Protein AF-A0A952KBJ4-F1 (afdb_monomer)

Solvent-accessible surface area (backbone atoms only — not comparable to full-atom values): 5394 Å² total; per-residue (Å²): 109,67,70,52,57,77,66,44,44,66,76,43,65,64,47,78,44,78,52,92,74,60,92,54,51,66,60,52,46,54,52,47,38,74,64,20,77,81,46,41,34,38,35,47,38,87,45,70,71,57,43,53,49,39,51,75,67,63,58,41,53,72,40,49,52,67,59,56,49,50,51,52,52,53,49,54,53,52,56,51,54,57,66,68,61,64,74,82,81,86,127

Radius of gyration: 19.39 Å; Cα contacts (8 Å, |Δi|>4): 87; chains: 1; bounding box: 30×29×68 Å

Mean predicted aligned error: 7.15 Å

Secondary structure 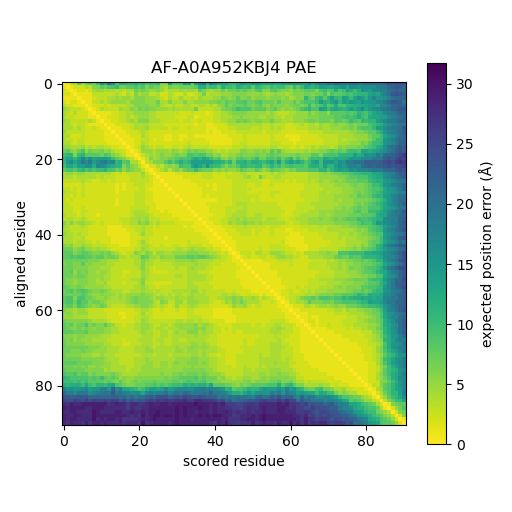(DSSP, 8-state):
-HHHHHTTGGG-SEEEE--S--TTHHHHHHHHHHH-TT-EEEEEES-HHHHHHHHHTT-SEEEEHHHHHHHHHHHHHHHHHHHHT------

pLDDT: mean 86.6, std 11.84, range [41.66, 97.81]

Sequence (91 aa):
AEVLIQAHIAQARMLVIATPDTLDVRQIVATARALNPGIETVVRTHNEAEARLLDNEKAGKVFLGEHELAQSMTRHVLERAAATATPAATH

Foldseek 3Di:
DVVCVVVVLLPAQEDEADDADCPCLQVVLVVSCVSHVNHAYEYEYQDPVVQVVCVVVCSHHYDHPVVVVVVVVVVVVVVVVVVVPPDDDDD

Nearest PDB structures (foldseek):
  3fwz-assembly1_B  TM=8.567E-01  e=9.896E-05  Escherichia coli K-12
  5nc8-assembly1_A  TM=8.202E-01  e=1.669E-01  Shewanella denitrificans OS217
  4gx0-assembly2_D  TM=7.102E-01  e=6.768E-02  Geobacter sulfurreducens PCA
  5nc8-assembly1_B  TM=8.199E-01  e=3.841E-01  Shewanella denitrificans OS217
  8xmi-assembly1_E  TM=7.585E-01  e=7.176E-01  Bacillus subtilis

Structure (mmCIF, N/CA/C/O backbone):
data_AF-A0A952KBJ4-F1
#
_entry.id   AF-A0A952KBJ4-F1
#
loop_
_atom_site.group_PDB
_atom_site.id
_atom_site.type_symbol
_atom_site.label_atom_id
_atom_site.label_alt_id
_atom_site.label_comp_id
_atom_site.label_asym_id
_atom_site.label_entity_id
_atom_site.label_seq_id
_atom_site.pdbx_PDB_ins_code
_atom_site.Cartn_x
_atom_site.Cartn_y
_atom_site.Cartn_z
_atom_site.occupancy
_atom_site.B_iso_or_equiv
_atom_site.auth_seq_id
_atom_site.auth_comp_id
_atom_site.auth_asym_id
_atom_site.auth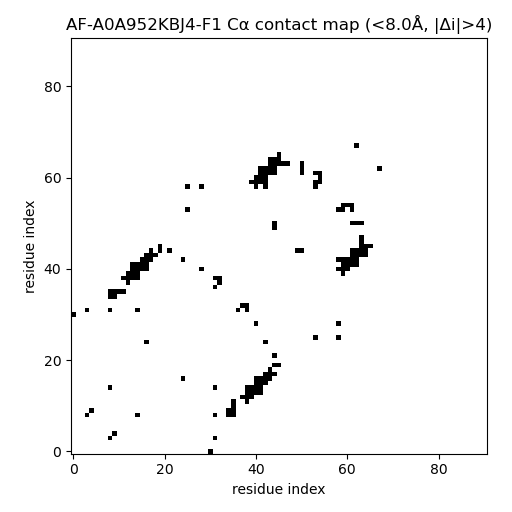_atom_id
_atom_site.pdbx_PDB_model_num
ATOM 1 N N . ALA A 1 1 ? 0.811 7.270 18.242 1.00 74.25 1 ALA A N 1
ATOM 2 C CA . ALA A 1 1 ? -0.281 7.921 17.480 1.00 74.25 1 ALA A CA 1
ATOM 3 C C . ALA A 1 1 ? -0.046 9.418 17.256 1.00 74.25 1 ALA A C 1
ATOM 5 O O . ALA A 1 1 ? -0.402 9.896 16.190 1.00 74.25 1 ALA A O 1
ATOM 6 N N . GLU A 1 2 ? 0.560 10.146 18.204 1.00 82.50 2 GLU A N 1
ATOM 7 C CA . GLU A 1 2 ? 0.753 11.608 18.143 1.00 82.50 2 GLU A CA 1
ATOM 8 C C . GLU A 1 2 ? 1.299 12.127 16.801 1.00 82.50 2 GLU A C 1
ATOM 10 O O . GLU A 1 2 ? 0.674 12.985 16.188 1.00 82.50 2 GLU A O 1
ATOM 15 N N . VAL A 1 3 ? 2.382 11.539 16.279 1.00 86.19 3 VAL A N 1
ATOM 16 C CA . VAL A 1 3 ? 2.971 11.935 14.982 1.00 86.19 3 VAL A CA 1
ATOM 17 C C . VAL A 1 3 ? 1.983 11.797 13.815 1.00 86.19 3 VAL A C 1
ATOM 19 O O . VAL A 1 3 ? 1.905 12.682 12.969 1.00 86.19 3 VAL A O 1
ATOM 22 N N . LEU A 1 4 ? 1.184 10.724 13.777 1.00 85.31 4 LEU A N 1
ATOM 23 C CA . LEU A 1 4 ? 0.187 10.512 12.717 1.00 85.31 4 LEU A CA 1
ATOM 24 C C . LEU A 1 4 ? -0.966 11.521 12.818 1.00 85.31 4 LEU A C 1
ATOM 26 O O . LEU A 1 4 ? -1.486 11.976 11.803 1.00 85.31 4 LEU A O 1
ATOM 30 N N . ILE A 1 5 ? -1.343 11.901 14.040 1.00 80.81 5 ILE A N 1
ATOM 31 C CA . ILE A 1 5 ? -2.371 12.919 14.279 1.00 80.81 5 ILE A CA 1
ATOM 32 C C . ILE A 1 5 ? -1.875 14.289 13.801 1.00 80.81 5 ILE A C 1
ATOM 34 O O . ILE A 1 5 ? -2.581 14.956 13.050 1.00 80.81 5 ILE A O 1
ATOM 38 N N . GLN A 1 6 ? -0.644 14.674 14.155 1.00 86.44 6 GLN A N 1
ATOM 39 C CA . GLN A 1 6 ? -0.033 15.928 13.688 1.00 86.44 6 GLN A CA 1
ATOM 40 C C . GLN A 1 6 ? 0.149 15.960 12.162 1.00 86.44 6 GLN A C 1
ATOM 42 O O . GLN A 1 6 ? 0.015 17.008 11.532 1.00 86.44 6 GLN A O 1
ATOM 47 N N . ALA A 1 7 ? 0.359 14.800 11.538 1.00 85.19 7 ALA A N 1
ATOM 48 C CA . ALA A 1 7 ? 0.389 14.645 10.085 1.00 85.19 7 ALA A CA 1
ATOM 49 C C . ALA A 1 7 ? -0.999 14.718 9.411 1.00 85.19 7 ALA A C 1
ATOM 51 O O . ALA A 1 7 ? -1.100 14.480 8.210 1.00 85.19 7 ALA A O 1
ATOM 52 N N . HIS A 1 8 ? -2.068 15.034 10.153 1.00 89.62 8 HIS A N 1
ATOM 53 C CA . HIS A 1 8 ? -3.438 15.144 9.639 1.00 89.62 8 HIS A CA 1
ATOM 54 C C . HIS A 1 8 ? -3.927 13.862 8.939 1.00 89.62 8 HIS A C 1
ATOM 56 O O . HIS A 1 8 ? -4.673 13.906 7.958 1.00 89.62 8 HIS A O 1
ATOM 62 N N . ILE A 1 9 ? -3.551 12.689 9.469 1.00 91.88 9 ILE A N 1
ATOM 63 C CA . ILE A 1 9 ? -3.835 11.396 8.827 1.00 91.88 9 ILE A CA 1
ATOM 64 C C . ILE A 1 9 ? -5.330 11.109 8.620 1.00 91.88 9 ILE A C 1
ATOM 66 O O . ILE A 1 9 ? -5.697 10.395 7.690 1.00 91.88 9 ILE A O 1
ATOM 70 N N . ALA A 1 10 ? -6.200 11.712 9.438 1.00 91.44 10 ALA A N 1
ATOM 71 C CA . ALA A 1 10 ? -7.655 11.617 9.314 1.00 91.44 10 ALA A CA 1
ATOM 72 C C . ALA A 1 10 ? -8.189 12.121 7.957 1.00 91.44 10 ALA A C 1
ATOM 74 O O . ALA A 1 10 ? -9.246 11.686 7.515 1.00 91.44 10 ALA A O 1
ATOM 75 N N . GLN A 1 11 ? -7.461 13.027 7.296 1.00 92.12 11 GLN A N 1
ATOM 76 C CA . GLN A 1 11 ? -7.825 13.611 5.999 1.00 92.12 11 GLN A CA 1
ATOM 77 C C . GLN A 1 11 ? -6.932 13.106 4.854 1.00 92.12 11 GLN A C 1
ATOM 79 O O . GLN A 1 11 ? -7.161 13.438 3.689 1.00 92.12 11 GLN A O 1
ATOM 84 N N . ALA A 1 12 ? -5.906 12.311 5.165 1.00 95.19 12 ALA A N 1
ATOM 85 C CA . ALA A 1 12 ? -4.982 11.784 4.175 1.00 95.19 12 ALA A CA 1
ATOM 86 C C . ALA A 1 12 ? -5.652 10.716 3.297 1.00 95.19 12 ALA A C 1
ATOM 88 O O . ALA A 1 12 ? -6.457 9.911 3.764 1.00 95.19 12 ALA A O 1
ATOM 89 N N . ARG A 1 13 ? -5.279 10.677 2.013 1.00 94.56 13 ARG A N 1
ATOM 90 C CA . ARG A 1 13 ? -5.712 9.610 1.092 1.00 94.56 13 ARG A CA 1
ATOM 91 C C . ARG A 1 13 ? -4.776 8.407 1.105 1.00 94.56 13 ARG A C 1
ATOM 93 O O . ARG A 1 13 ? -5.229 7.296 0.861 1.00 94.56 13 ARG A O 1
ATOM 100 N N . MET A 1 14 ? -3.494 8.632 1.387 1.00 95.25 14 MET A N 1
ATOM 101 C CA . MET A 1 14 ? -2.463 7.605 1.325 1.00 95.25 14 MET A CA 1
ATOM 102 C C . MET A 1 14 ? -1.406 7.807 2.413 1.00 95.25 14 MET A C 1
ATOM 104 O O . MET A 1 14 ? -0.991 8.934 2.681 1.00 95.25 14 MET A O 1
ATOM 108 N N . LEU A 1 15 ? -0.949 6.701 2.994 1.00 94.62 15 LEU A N 1
ATOM 109 C CA . LEU A 1 15 ? 0.205 6.607 3.879 1.00 94.62 15 LEU A CA 1
ATOM 110 C C . LEU A 1 15 ? 1.291 5.769 3.195 1.00 94.62 15 LEU A C 1
ATOM 112 O O . LEU A 1 15 ? 1.071 4.598 2.890 1.00 94.62 15 LEU A O 1
ATOM 116 N N . VAL A 1 16 ? 2.470 6.360 2.994 1.00 94.12 16 VAL A N 1
ATOM 117 C CA . VAL A 1 16 ? 3.640 5.680 2.422 1.00 94.12 16 VAL A CA 1
ATOM 118 C C . VAL A 1 16 ? 4.661 5.413 3.523 1.00 94.12 16 VAL A C 1
ATOM 120 O O . VAL A 1 16 ? 5.144 6.345 4.162 1.00 94.12 16 VAL A O 1
ATOM 123 N N . ILE A 1 17 ? 5.009 4.145 3.733 1.00 92.31 17 ILE A N 1
ATOM 124 C CA . ILE A 1 17 ? 6.019 3.709 4.699 1.00 92.31 17 ILE A CA 1
ATOM 125 C C . ILE A 1 17 ? 7.233 3.208 3.918 1.00 92.31 17 ILE A C 1
ATOM 127 O O . ILE A 1 17 ? 7.212 2.122 3.342 1.00 92.31 17 ILE A O 1
ATOM 131 N N . ALA A 1 18 ? 8.282 4.031 3.867 1.00 90.69 18 ALA A N 1
ATOM 132 C CA . ALA A 1 18 ? 9.504 3.773 3.101 1.00 90.69 18 ALA A CA 1
ATOM 133 C C . ALA A 1 18 ? 10.758 3.670 3.989 1.00 90.69 18 ALA A C 1
ATOM 135 O O . ALA A 1 18 ? 11.867 3.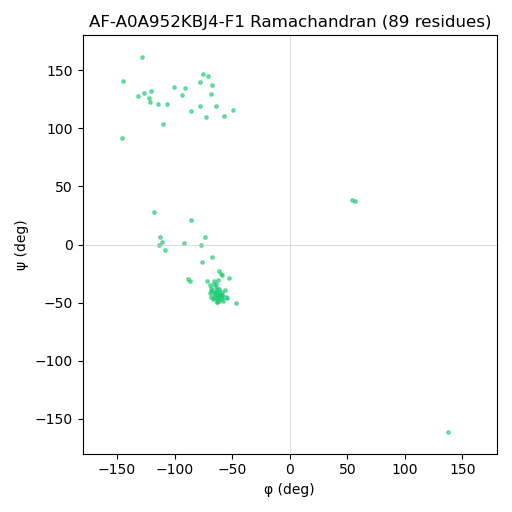989 3.550 1.00 90.69 18 ALA A O 1
ATOM 136 N N . THR A 1 19 ? 10.581 3.255 5.244 1.00 83.81 19 THR A N 1
ATOM 137 C CA . THR A 1 19 ? 11.671 3.101 6.211 1.00 83.81 19 THR A CA 1
ATOM 138 C C . THR A 1 19 ? 12.498 1.844 5.916 1.00 83.81 19 THR A C 1
ATOM 140 O O . THR A 1 19 ? 11.963 0.858 5.410 1.00 83.81 19 THR A O 1
ATOM 143 N N . PRO A 1 20 ? 13.816 1.866 6.183 1.00 71.94 20 PRO A N 1
ATOM 144 C CA . PRO A 1 20 ? 14.664 0.684 6.035 1.00 71.94 20 PRO A CA 1
ATOM 145 C C . PRO A 1 20 ? 14.390 -0.358 7.126 1.00 71.94 20 PRO A C 1
ATOM 147 O O . PRO A 1 20 ? 14.497 -1.550 6.856 1.00 71.94 20 PRO A O 1
ATOM 150 N N . ASP A 1 21 ? 14.012 0.098 8.322 1.00 70.44 21 ASP A N 1
ATOM 151 C CA . ASP A 1 21 ? 13.591 -0.750 9.432 1.00 70.44 21 ASP A CA 1
ATOM 152 C C . ASP A 1 21 ? 12.069 -0.907 9.409 1.00 70.44 21 ASP A C 1
ATOM 154 O O . ASP A 1 21 ? 11.318 0.069 9.278 1.00 70.44 21 ASP A O 1
ATOM 158 N N . THR A 1 22 ? 11.631 -2.154 9.468 1.00 67.00 22 THR A N 1
ATOM 159 C CA . THR A 1 22 ? 10.258 -2.570 9.205 1.00 67.00 22 THR A CA 1
ATOM 160 C C . THR A 1 22 ? 9.553 -3.106 10.452 1.00 67.00 22 THR A C 1
ATOM 162 O O . THR A 1 22 ? 8.356 -3.402 10.404 1.00 67.00 22 THR A O 1
ATOM 165 N N . LEU A 1 23 ? 10.256 -3.140 11.594 1.00 67.81 23 LEU A N 1
ATOM 166 C CA . LEU A 1 23 ? 9.768 -3.687 12.864 1.00 67.81 23 LEU A CA 1
ATOM 167 C C . LEU A 1 23 ? 8.414 -3.100 13.318 1.00 67.81 23 LEU A C 1
ATOM 169 O O . LEU A 1 23 ? 7.606 -3.829 13.895 1.00 67.81 23 LEU A O 1
ATOM 173 N N . ASP A 1 24 ? 8.102 -1.852 12.951 1.00 81.12 24 ASP A N 1
ATOM 174 C CA . ASP A 1 24 ? 6.895 -1.148 13.414 1.00 81.12 24 ASP A CA 1
ATOM 175 C C . ASP A 1 24 ? 5.828 -0.889 12.335 1.00 81.12 24 ASP A C 1
ATOM 177 O O . ASP A 1 24 ? 4.783 -0.296 12.625 1.00 81.12 24 ASP A O 1
ATOM 181 N N . VAL A 1 25 ? 6.019 -1.347 11.089 1.00 87.62 25 VAL A N 1
ATOM 182 C CA . VAL A 1 25 ? 5.092 -1.051 9.971 1.00 87.62 25 VAL A CA 1
ATOM 183 C C . VAL A 1 25 ? 3.661 -1.463 10.319 1.00 87.62 25 VAL A C 1
ATOM 185 O O . VAL A 1 25 ? 2.719 -0.697 10.116 1.00 87.62 25 VAL A O 1
ATOM 188 N N . ARG A 1 26 ? 3.485 -2.656 10.893 1.00 86.75 26 ARG A N 1
ATOM 189 C CA . ARG A 1 26 ? 2.163 -3.189 11.256 1.00 86.75 26 ARG A CA 1
ATOM 190 C C . ARG A 1 26 ? 1.445 -2.309 12.268 1.00 86.75 26 ARG A C 1
ATOM 192 O O . ARG A 1 26 ? 0.259 -2.024 12.109 1.00 86.75 26 ARG A O 1
ATOM 199 N N . GLN A 1 27 ? 2.165 -1.837 13.282 1.00 89.31 27 GLN A N 1
ATOM 200 C CA . GLN A 1 27 ? 1.605 -0.957 14.302 1.00 89.31 27 GLN A CA 1
ATOM 201 C C . GLN A 1 27 ? 1.245 0.412 13.716 1.00 89.31 27 GLN A C 1
ATOM 203 O O . GLN A 1 27 ? 0.192 0.966 14.047 1.00 89.31 27 GLN A O 1
ATOM 208 N N . ILE A 1 28 ? 2.080 0.940 12.817 1.00 91.44 28 ILE A N 1
ATOM 209 C CA . ILE A 1 28 ? 1.813 2.190 12.100 1.00 91.44 28 ILE A CA 1
ATOM 210 C C . ILE A 1 28 ? 0.539 2.049 11.258 1.00 91.44 28 ILE A C 1
ATOM 212 O O . ILE A 1 28 ? -0.353 2.889 11.373 1.00 91.44 28 ILE A O 1
ATOM 216 N N . VAL A 1 29 ? 0.411 0.973 10.475 1.00 91.62 29 VAL A N 1
ATOM 217 C CA . VAL A 1 29 ? -0.769 0.694 9.640 1.00 91.62 29 VAL A CA 1
ATOM 218 C C . VAL A 1 29 ? -2.024 0.519 10.492 1.00 91.62 29 VAL A C 1
ATOM 220 O O . VAL A 1 29 ? -3.053 1.122 10.190 1.00 91.62 29 VAL A O 1
ATOM 223 N N . ALA A 1 30 ? -1.952 -0.253 11.579 1.00 91.38 30 ALA A N 1
ATOM 224 C CA . ALA A 1 30 ? -3.079 -0.446 12.489 1.00 91.38 30 ALA A CA 1
ATOM 225 C C . ALA A 1 30 ? -3.539 0.883 13.109 1.00 91.38 30 ALA A C 1
ATOM 227 O O . ALA A 1 30 ? -4.731 1.190 13.120 1.00 91.38 30 ALA A O 1
ATOM 228 N N . THR A 1 31 ? -2.592 1.712 13.557 1.00 92.88 31 THR A N 1
ATOM 229 C CA . THR A 1 31 ? -2.890 3.034 14.125 1.00 92.88 31 THR A CA 1
ATOM 230 C C . THR A 1 31 ? -3.478 3.973 13.071 1.00 92.88 31 THR A C 1
ATOM 232 O O . THR A 1 31 ? -4.449 4.675 13.345 1.00 92.88 31 THR A O 1
ATOM 235 N N . ALA A 1 32 ? -2.927 3.978 11.855 1.00 93.12 32 ALA A N 1
ATOM 236 C CA . ALA A 1 32 ? -3.424 4.788 10.750 1.00 93.12 32 ALA A CA 1
ATOM 237 C C . ALA A 1 32 ? -4.860 4.407 10.371 1.00 93.12 32 ALA A C 1
ATOM 239 O O . ALA A 1 32 ? -5.703 5.289 10.255 1.00 93.12 32 ALA A O 1
ATOM 240 N N . ARG A 1 33 ? -5.162 3.106 10.266 1.00 92.88 33 ARG A N 1
ATOM 241 C CA . ARG A 1 33 ? -6.516 2.605 9.979 1.00 92.88 33 ARG A CA 1
ATOM 242 C C . ARG A 1 33 ? -7.507 2.892 11.105 1.00 92.88 33 ARG A C 1
ATOM 244 O O . ARG A 1 33 ? -8.671 3.153 10.822 1.00 92.88 33 ARG A O 1
ATOM 251 N N . ALA A 1 34 ? -7.066 2.875 12.363 1.00 93.25 34 ALA A N 1
ATOM 252 C CA . ALA A 1 34 ? -7.916 3.257 13.491 1.00 93.25 34 ALA A CA 1
ATOM 253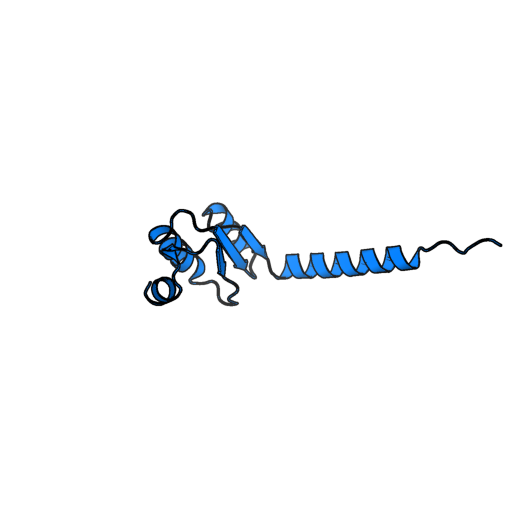 C C . ALA A 1 34 ? -8.330 4.740 13.433 1.00 93.25 34 ALA A C 1
ATOM 255 O O . ALA A 1 34 ? -9.441 5.082 13.827 1.00 93.25 34 ALA A O 1
ATOM 256 N N . LEU A 1 35 ? -7.452 5.613 12.925 1.00 92.88 35 LEU A N 1
ATOM 257 C CA . LEU A 1 35 ? -7.715 7.049 12.772 1.00 92.88 35 LEU A CA 1
ATOM 258 C C . LEU A 1 35 ? -8.414 7.394 11.446 1.00 92.88 35 LEU A C 1
ATOM 260 O O . LEU A 1 35 ? -9.174 8.357 11.384 1.00 92.88 35 LEU A O 1
ATOM 264 N N . ASN A 1 36 ? -8.152 6.627 10.389 1.00 95.12 36 ASN A N 1
ATOM 265 C CA . ASN A 1 36 ? -8.719 6.789 9.055 1.00 95.12 36 ASN A CA 1
ATOM 266 C C . ASN A 1 36 ? -8.916 5.409 8.399 1.00 95.12 36 ASN A C 1
ATOM 268 O O . ASN A 1 36 ? -8.008 4.902 7.736 1.00 95.12 36 ASN A O 1
ATOM 272 N N . PRO A 1 37 ? -10.099 4.785 8.544 1.00 92.25 37 PRO A N 1
ATOM 273 C CA . PRO A 1 37 ? -10.355 3.449 8.001 1.00 92.25 37 PRO A CA 1
ATOM 274 C C . PRO A 1 37 ? -10.232 3.346 6.475 1.00 92.25 37 PRO A C 1
ATOM 27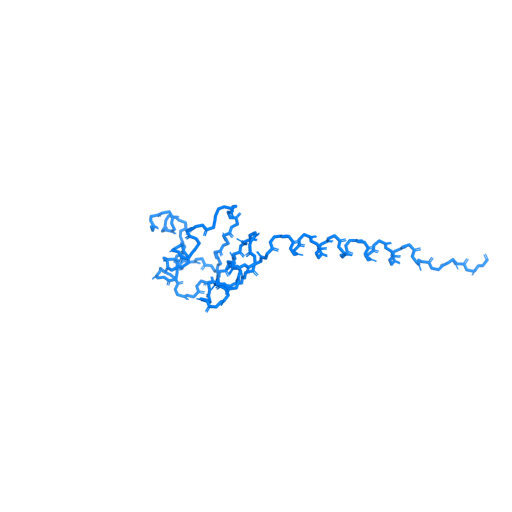6 O O . PRO A 1 37 ? -10.008 2.253 5.955 1.00 92.25 37 PRO A O 1
ATOM 279 N N . GLY A 1 38 ? -10.386 4.469 5.763 1.00 92.38 38 GLY A N 1
ATOM 280 C CA . GLY A 1 38 ? -10.315 4.548 4.305 1.00 92.38 38 GLY A CA 1
ATOM 281 C C . GLY A 1 38 ? -8.925 4.858 3.751 1.00 92.38 38 GLY A C 1
ATOM 282 O O . GLY A 1 38 ? -8.794 4.995 2.537 1.00 92.38 38 GLY A O 1
ATOM 283 N N . ILE A 1 39 ? -7.903 4.997 4.602 1.00 95.00 39 ILE A N 1
ATOM 284 C CA . ILE A 1 39 ? -6.558 5.341 4.141 1.00 95.00 39 ILE A CA 1
ATOM 285 C C . ILE A 1 39 ? -5.942 4.198 3.333 1.00 95.00 39 ILE A C 1
ATOM 287 O O . ILE A 1 39 ? -5.909 3.044 3.769 1.00 95.00 39 ILE A O 1
ATOM 291 N N . GLU A 1 40 ? -5.426 4.527 2.152 1.00 95.38 40 GLU A N 1
ATOM 292 C CA . GLU A 1 40 ? -4.615 3.601 1.376 1.00 95.38 40 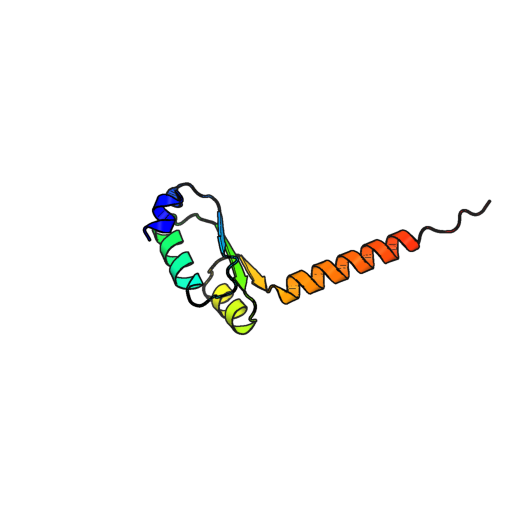GLU A CA 1
ATOM 293 C C . GLU A 1 40 ? -3.205 3.538 1.963 1.00 95.38 40 GLU A C 1
ATOM 295 O O . GLU A 1 40 ? -2.631 4.550 2.362 1.00 95.38 40 GLU A O 1
ATOM 300 N N . THR A 1 41 ? -2.625 2.348 2.026 1.00 94.38 41 THR A N 1
ATOM 301 C CA . THR A 1 41 ? -1.298 2.145 2.601 1.00 94.38 41 THR A CA 1
ATOM 302 C C . THR A 1 41 ? -0.365 1.543 1.566 1.00 94.38 41 THR A C 1
ATOM 304 O O . THR A 1 41 ? -0.698 0.569 0.891 1.00 94.38 41 THR A O 1
ATOM 307 N N . VAL A 1 42 ? 0.821 2.130 1.451 1.00 94.69 42 VAL A N 1
ATOM 308 C CA . VAL A 1 42 ? 1.904 1.655 0.594 1.00 94.69 42 VAL A CA 1
ATOM 309 C C . VAL A 1 42 ? 3.116 1.406 1.469 1.00 94.69 42 VAL A C 1
ATOM 311 O O . VAL A 1 42 ? 3.538 2.289 2.213 1.00 94.69 42 VAL A O 1
ATOM 314 N N . VAL A 1 43 ? 3.679 0.207 1.389 1.00 92.62 43 VAL A N 1
ATOM 315 C CA . VAL A 1 43 ? 4.784 -0.210 2.247 1.00 92.62 43 VAL A CA 1
ATOM 316 C C . VAL A 1 43 ? 5.941 -0.710 1.405 1.00 92.62 43 VAL A C 1
ATOM 318 O O . VAL A 1 43 ? 5.770 -1.570 0.546 1.00 92.62 43 VAL A O 1
ATOM 321 N N . ARG A 1 44 ? 7.138 -0.209 1.695 1.00 92.06 44 ARG A N 1
ATOM 322 C CA . ARG A 1 44 ? 8.392 -0.791 1.230 1.00 92.06 44 ARG A CA 1
ATOM 323 C C . ARG A 1 44 ? 8.901 -1.795 2.261 1.00 92.06 44 ARG A C 1
ATOM 325 O O . ARG A 1 44 ? 8.979 -1.481 3.442 1.00 92.06 44 ARG A O 1
ATOM 332 N N . THR A 1 45 ? 9.336 -2.954 1.791 1.00 90.50 45 THR A N 1
ATOM 333 C CA . THR A 1 45 ? 10.129 -3.917 2.564 1.00 90.50 45 THR A CA 1
ATOM 334 C C . THR A 1 45 ? 11.379 -4.313 1.778 1.00 90.50 45 THR A C 1
ATOM 336 O O . THR A 1 45 ? 11.481 -4.096 0.567 1.00 90.50 45 THR A O 1
ATOM 339 N N . HIS A 1 46 ? 12.361 -4.851 2.487 1.00 88.44 46 HIS A N 1
ATOM 340 C CA . HIS A 1 46 ? 13.586 -5.425 1.940 1.00 88.44 46 HIS A CA 1
ATOM 341 C C . HIS A 1 46 ? 13.646 -6.949 2.152 1.00 88.44 46 HIS A C 1
ATOM 343 O O . HIS A 1 46 ? 14.667 -7.559 1.872 1.00 88.44 46 HIS A O 1
ATOM 349 N N . ASN A 1 47 ? 12.570 -7.568 2.654 1.00 86.06 47 ASN A N 1
ATOM 350 C CA . ASN A 1 47 ? 12.525 -8.991 2.973 1.00 86.06 47 ASN A CA 1
ATOM 351 C C . ASN A 1 47 ? 11.264 -9.650 2.395 1.00 86.06 47 ASN A C 1
ATOM 353 O O . ASN A 1 47 ? 10.141 -9.231 2.673 1.00 86.06 47 ASN A O 1
ATOM 357 N N . GLU A 1 48 ? 11.430 -10.740 1.642 1.00 88.75 48 GLU A N 1
ATOM 358 C CA . GLU A 1 48 ? 10.307 -11.502 1.083 1.00 88.75 48 GLU A CA 1
ATOM 359 C C . GLU A 1 48 ? 9.374 -12.093 2.144 1.00 88.75 48 GLU A C 1
ATOM 361 O O . GLU A 1 48 ? 8.158 -12.117 1.949 1.00 88.75 48 GLU A O 1
ATOM 366 N N . ALA A 1 49 ? 9.920 -12.602 3.252 1.00 89.12 49 ALA A N 1
ATOM 367 C CA . ALA A 1 49 ? 9.102 -13.224 4.291 1.00 89.12 49 ALA A CA 1
ATOM 368 C C . ALA A 1 49 ? 8.163 -12.191 4.923 1.00 89.12 49 ALA A C 1
ATOM 370 O O . ALA A 1 49 ? 6.978 -12.449 5.126 1.00 89.12 49 ALA A O 1
ATOM 371 N N . GLU A 1 50 ? 8.683 -10.992 5.163 1.00 87.00 50 GLU A N 1
ATOM 372 C CA . GLU A 1 50 ? 7.901 -9.865 5.643 1.00 87.00 50 GLU A CA 1
ATOM 373 C C . GLU A 1 50 ? 6.910 -9.357 4.596 1.00 87.00 50 GLU A C 1
ATOM 375 O O . GLU A 1 50 ? 5.765 -9.074 4.943 1.00 87.00 50 GLU A O 1
ATOM 380 N N . ALA A 1 51 ? 7.305 -9.307 3.320 1.00 89.06 51 ALA A N 1
ATOM 381 C CA . ALA A 1 51 ? 6.400 -8.931 2.243 1.00 89.06 51 ALA A CA 1
ATOM 382 C C . ALA A 1 51 ? 5.144 -9.810 2.238 1.00 89.06 51 ALA A C 1
ATOM 384 O O . ALA A 1 51 ? 4.028 -9.298 2.199 1.00 89.06 51 ALA A O 1
ATOM 385 N N . ARG A 1 52 ? 5.328 -11.130 2.362 1.00 90.06 52 ARG A N 1
ATOM 386 C CA . ARG A 1 52 ? 4.229 -12.104 2.435 1.00 90.06 52 ARG A CA 1
ATOM 387 C C . ARG A 1 52 ? 3.370 -11.915 3.682 1.00 90.06 52 ARG A C 1
ATOM 389 O O . ARG A 1 52 ? 2.152 -12.032 3.601 1.00 90.06 52 ARG A O 1
ATOM 396 N N . LEU A 1 53 ? 3.982 -11.636 4.833 1.00 88.81 53 LEU A N 1
ATOM 397 C CA . LEU A 1 53 ? 3.245 -11.378 6.074 1.00 88.81 53 LEU A CA 1
ATOM 398 C C . LEU A 1 53 ? 2.371 -10.124 5.954 1.00 88.81 53 LEU A C 1
ATOM 400 O O . LEU A 1 53 ? 1.179 -10.189 6.237 1.00 88.81 53 LEU A O 1
ATOM 404 N N . LEU A 1 54 ? 2.937 -9.013 5.480 1.00 89.31 54 LEU A N 1
ATOM 405 C CA . LEU A 1 54 ? 2.221 -7.749 5.298 1.00 89.31 54 LEU A CA 1
ATOM 406 C C . LEU A 1 54 ? 1.099 -7.860 4.256 1.00 89.31 54 LEU A C 1
ATOM 408 O O . LEU A 1 54 ? 0.029 -7.277 4.441 1.00 89.31 54 LEU A O 1
ATOM 412 N N . ASP A 1 55 ? 1.321 -8.628 3.190 1.00 88.75 55 ASP A N 1
ATOM 413 C CA . ASP A 1 55 ? 0.305 -8.899 2.170 1.00 88.75 55 ASP A CA 1
ATOM 414 C C . ASP A 1 55 ? -0.857 -9.728 2.754 1.00 88.75 55 ASP A C 1
ATOM 416 O O . ASP A 1 55 ? -2.025 -9.350 2.632 1.00 88.75 55 ASP A O 1
ATOM 420 N N . ASN A 1 56 ? -0.547 -10.787 3.515 1.00 88.44 56 ASN A N 1
ATOM 421 C CA . ASN A 1 56 ? -1.543 -11.613 4.210 1.00 88.44 56 ASN A CA 1
ATOM 422 C C . ASN A 1 56 ? -2.360 -10.822 5.244 1.00 88.44 56 ASN A C 1
ATOM 424 O O . ASN A 1 56 ? -3.565 -11.031 5.388 1.00 88.44 56 ASN A O 1
ATOM 428 N N . GLU A 1 57 ? -1.719 -9.897 5.957 1.00 86.56 57 GLU A N 1
ATOM 429 C CA . GLU A 1 57 ? -2.365 -9.018 6.935 1.00 86.56 57 GLU A CA 1
ATOM 430 C C . GLU A 1 57 ? -3.147 -7.862 6.281 1.00 86.56 57 GLU A C 1
ATOM 432 O O . GLU A 1 57 ? -3.766 -7.057 6.980 1.00 86.56 57 GLU A O 1
ATOM 437 N N . LYS A 1 58 ? -3.154 -7.768 4.941 1.00 84.69 58 LYS A N 1
ATOM 438 C CA . LYS A 1 58 ? -3.778 -6.675 4.175 1.00 84.69 58 LYS A CA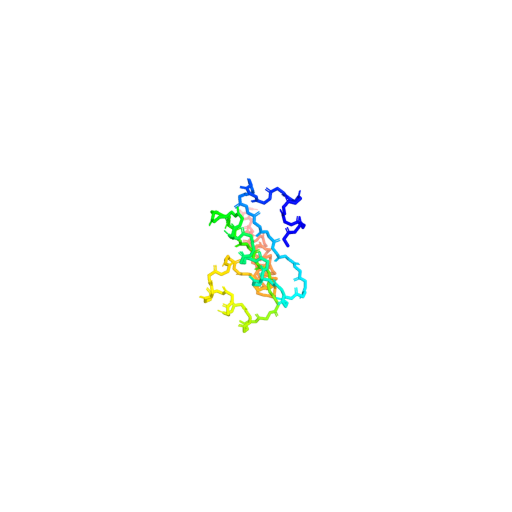 1
ATOM 439 C C . LYS A 1 58 ? -3.267 -5.305 4.628 1.00 84.69 58 LYS A C 1
ATOM 441 O O . 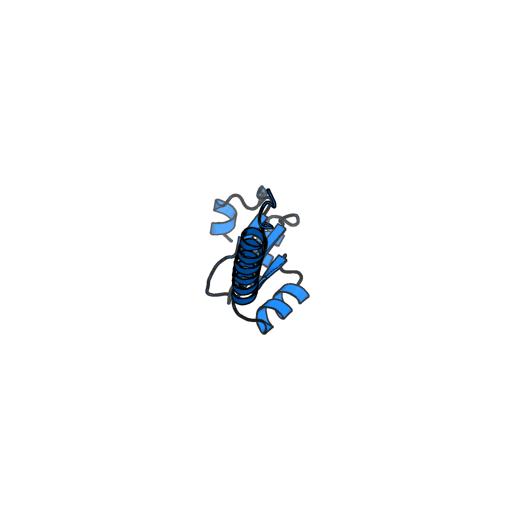LYS A 1 58 ? -4.012 -4.318 4.687 1.00 84.69 58 LYS A O 1
ATOM 446 N N . ALA A 1 59 ? -1.974 -5.237 4.940 1.00 84.88 59 ALA A N 1
ATOM 447 C CA . ALA A 1 59 ? -1.322 -4.029 5.420 1.00 84.88 59 ALA A CA 1
ATOM 448 C C . ALA A 1 59 ? -1.245 -2.930 4.350 1.00 84.88 59 ALA A C 1
ATOM 450 O O . ALA A 1 59 ? -0.936 -1.791 4.690 1.00 84.88 59 ALA A O 1
ATOM 451 N N . GLY A 1 60 ? -1.562 -3.237 3.087 1.00 89.31 60 GLY A N 1
ATOM 452 C CA . GLY A 1 60 ? -1.572 -2.300 1.968 1.00 89.31 60 GLY A CA 1
ATOM 453 C C . GLY A 1 60 ? -0.951 -2.900 0.716 1.00 89.31 60 GLY A C 1
ATOM 454 O O . GLY A 1 60 ? -0.793 -4.114 0.614 1.00 89.31 60 GLY A O 1
ATOM 455 N N . LYS A 1 61 ? -0.557 -2.041 -0.223 1.00 93.50 61 LYS A N 1
ATOM 456 C CA . LYS A 1 61 ? 0.294 -2.437 -1.343 1.00 93.50 61 LYS A CA 1
ATOM 457 C C . LYS A 1 61 ? 1.740 -2.546 -0.862 1.00 93.50 61 LYS A C 1
ATOM 459 O O . LYS A 1 61 ? 2.322 -1.554 -0.424 1.00 93.50 61 LYS A O 1
ATOM 464 N N . VAL A 1 62 ? 2.318 -3.739 -0.965 1.00 92.94 62 VAL A N 1
ATOM 465 C CA . VAL A 1 62 ? 3.696 -4.009 -0.539 1.00 92.94 62 VAL A CA 1
ATOM 466 C C . VAL A 1 62 ? 4.640 -4.033 -1.739 1.00 92.94 62 VAL A C 1
ATOM 468 O O . VAL A 1 62 ? 4.333 -4.633 -2.769 1.00 92.94 62 VAL A O 1
ATOM 471 N N . PHE A 1 63 ? 5.792 -3.386 -1.589 1.00 92.81 63 PHE A N 1
ATOM 472 C CA . PHE A 1 63 ? 6.864 -3.320 -2.573 1.00 92.81 63 PHE A CA 1
ATOM 473 C C . PHE A 1 63 ? 8.151 -3.885 -1.977 1.00 92.81 63 PHE A C 1
ATOM 475 O O . PHE A 1 63 ? 8.647 -3.380 -0.966 1.00 92.81 63 PHE A O 1
ATOM 482 N N . LEU A 1 64 ? 8.713 -4.909 -2.621 1.00 92.44 64 LEU A N 1
ATOM 483 C CA . LEU A 1 64 ? 10.034 -5.425 -2.276 1.00 92.44 64 LEU A CA 1
ATOM 484 C C . LEU A 1 64 ? 11.090 -4.603 -3.017 1.00 92.44 64 LEU A C 1
ATOM 486 O O . LEU A 1 64 ? 11.155 -4.637 -4.245 1.00 92.44 64 LEU A O 1
ATOM 490 N N . GLY A 1 65 ? 11.917 -3.864 -2.278 1.00 89.62 65 GLY A N 1
ATOM 491 C CA . GLY A 1 65 ? 12.829 -2.875 -2.862 1.00 89.62 65 GLY A CA 1
ATOM 492 C C . GLY A 1 65 ? 13.775 -3.446 -3.922 1.00 89.62 65 GLY A C 1
ATOM 493 O O . GLY A 1 65 ? 14.002 -2.811 -4.947 1.00 89.62 65 GLY A O 1
ATOM 494 N N . GLU A 1 66 ? 14.286 -4.656 -3.705 1.00 89.94 66 GLU A N 1
ATOM 495 C CA . GLU A 1 66 ? 15.188 -5.338 -4.641 1.00 89.94 66 GLU A CA 1
ATOM 496 C C . GLU A 1 66 ? 14.472 -5.750 -5.928 1.00 89.94 66 GLU A C 1
ATOM 498 O O . GLU A 1 66 ? 15.032 -5.629 -7.017 1.00 89.94 66 GLU A O 1
ATOM 503 N N . HIS A 1 67 ? 13.212 -6.175 -5.821 1.00 92.44 67 HIS A N 1
ATOM 504 C CA . HIS A 1 67 ? 12.408 -6.541 -6.979 1.00 92.44 67 HIS A CA 1
ATOM 505 C C . HIS A 1 67 ? 12.076 -5.314 -7.832 1.00 92.44 67 HIS A C 1
ATOM 507 O O . HIS A 1 67 ? 12.261 -5.342 -9.046 1.00 92.44 67 HIS A O 1
ATOM 513 N N . GLU A 1 68 ? 11.666 -4.213 -7.200 1.00 93.56 68 GLU A N 1
ATOM 514 C CA . GLU A 1 68 ? 11.390 -2.952 -7.897 1.00 93.56 68 GLU A CA 1
ATOM 515 C C . GLU A 1 68 ? 12.645 -2.376 -8.563 1.00 93.56 68 GLU A C 1
ATOM 517 O O . GLU A 1 68 ? 12.591 -1.882 -9.693 1.00 93.56 68 GLU A O 1
ATOM 522 N N . LEU A 1 69 ? 13.802 -2.492 -7.902 1.00 93.31 69 LEU A N 1
ATOM 523 C CA . LEU A 1 69 ? 15.082 -2.109 -8.488 1.00 93.31 69 LEU A CA 1
ATOM 524 C C . LEU A 1 69 ? 15.408 -2.971 -9.712 1.00 93.31 69 LEU A C 1
ATOM 526 O O . LEU A 1 69 ? 15.709 -2.425 -10.775 1.00 93.31 69 LEU A O 1
ATOM 530 N N . ALA A 1 70 ? 15.300 -4.296 -9.591 1.00 95.62 70 ALA A N 1
ATOM 531 C CA . ALA A 1 70 ? 15.550 -5.219 -10.693 1.00 95.62 70 ALA A CA 1
ATOM 532 C C . ALA A 1 70 ? 14.627 -4.933 -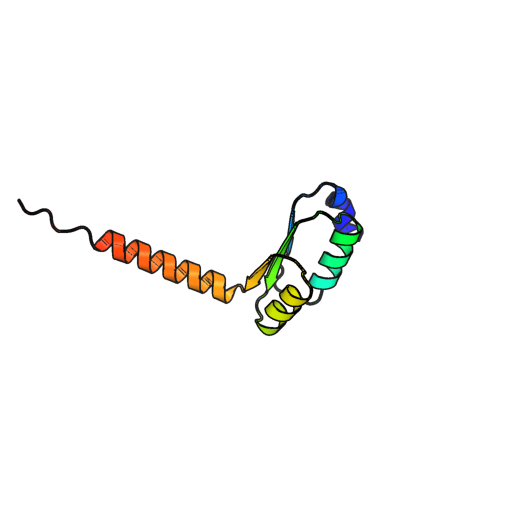11.888 1.00 95.62 70 ALA A C 1
ATOM 534 O O . ALA A 1 70 ? 15.108 -4.799 -13.011 1.00 95.62 70 ALA A O 1
ATOM 535 N N . GLN A 1 71 ? 13.324 -4.743 -11.653 1.00 95.88 71 GLN A N 1
ATOM 536 C CA . GLN A 1 71 ? 12.367 -4.381 -12.701 1.00 95.88 71 GLN A CA 1
ATOM 537 C C . GLN A 1 71 ? 12.729 -3.061 -13.389 1.00 95.88 71 GLN A C 1
ATOM 539 O O . GLN A 1 71 ? 12.655 -2.965 -14.615 1.00 95.88 71 GLN A O 1
ATOM 544 N N . SER A 1 72 ? 13.126 -2.044 -12.618 1.00 96.62 72 SER A N 1
ATOM 545 C CA . SER A 1 72 ? 13.545 -0.748 -13.158 1.00 96.62 72 SER A CA 1
ATOM 546 C C . SER A 1 72 ? 14.784 -0.884 -14.049 1.00 96.62 72 SER A C 1
ATOM 548 O O . SER A 1 72 ? 14.811 -0.365 -15.167 1.00 96.62 72 SER A O 1
ATOM 550 N N . MET A 1 73 ? 15.776 -1.664 -13.606 1.00 97.81 73 MET A N 1
ATOM 551 C CA . MET A 1 73 ? 16.977 -1.958 -14.389 1.00 97.81 73 MET A CA 1
ATOM 552 C C . MET A 1 73 ? 16.645 -2.726 -15.673 1.00 97.81 73 MET A C 1
ATOM 554 O O . MET A 1 73 ? 17.101 -2.345 -16.750 1.00 97.81 73 MET A O 1
ATOM 558 N N . THR A 1 74 ? 15.817 -3.772 -15.591 1.00 97.44 74 THR A N 1
ATOM 559 C CA . THR A 1 74 ? 15.384 -4.544 -16.764 1.00 97.44 74 THR A CA 1
ATOM 560 C C . THR A 1 74 ? 14.652 -3.663 -17.769 1.00 97.44 74 THR A C 1
ATOM 562 O O . THR A 1 74 ? 14.958 -3.716 -18.959 1.00 97.44 74 THR A O 1
ATOM 565 N N . ARG A 1 75 ? 13.728 -2.813 -17.305 1.00 96.94 75 ARG A N 1
ATOM 566 C CA . ARG A 1 75 ? 12.996 -1.874 -18.162 1.00 96.94 75 ARG A CA 1
ATOM 567 C C . ARG A 1 75 ? 13.950 -0.948 -18.912 1.00 96.94 75 ARG A C 1
ATOM 569 O O . ARG A 1 75 ? 13.863 -0.859 -20.132 1.00 96.94 75 ARG A O 1
ATOM 576 N N . HIS A 1 76 ? 14.904 -0.345 -18.204 1.00 96.31 76 HIS A N 1
ATOM 577 C CA . HIS A 1 76 ? 15.900 0.540 -18.805 1.00 96.31 76 HIS A CA 1
ATOM 578 C C . HIS A 1 76 ? 16.731 -0.160 -19.895 1.00 96.31 76 HIS A C 1
ATOM 580 O O . HIS A 1 76 ? 16.952 0.396 -20.972 1.00 96.31 76 HIS A O 1
ATOM 586 N N . VAL A 1 77 ? 17.163 -1.401 -19.643 1.00 96.75 77 VAL A N 1
ATOM 587 C CA . VAL A 1 77 ? 17.922 -2.197 -20.621 1.00 96.75 77 VAL A CA 1
ATOM 588 C C . VAL A 1 77 ? 17.084 -2.488 -21.869 1.00 96.75 77 VAL A C 1
ATOM 590 O O . VAL A 1 77 ? 17.576 -2.312 -22.985 1.00 96.75 77 VAL A O 1
ATOM 593 N N . LEU A 1 78 ? 15.822 -2.894 -21.701 1.00 96.19 78 LEU A N 1
ATOM 594 C CA . LEU A 1 78 ? 14.920 -3.199 -22.816 1.00 96.19 78 LEU A CA 1
ATOM 595 C C . LEU A 1 78 ? 14.610 -1.960 -23.663 1.00 96.19 78 LEU A C 1
ATOM 597 O O . LEU A 1 78 ? 14.677 -2.026 -24.890 1.00 96.19 78 LEU A O 1
ATOM 601 N N . GLU A 1 79 ? 14.328 -0.824 -23.022 1.00 94.88 79 GLU A N 1
ATOM 602 C CA . GLU A 1 79 ? 14.102 0.454 -23.706 1.00 94.88 79 GLU A CA 1
ATOM 603 C C . GLU A 1 79 ? 15.323 0.859 -24.537 1.00 94.88 79 GLU A C 1
ATOM 605 O O . GLU A 1 79 ? 15.193 1.261 -25.698 1.00 94.88 79 GLU A O 1
ATOM 610 N N . ARG A 1 80 ? 16.532 0.699 -23.984 1.00 93.94 80 ARG A N 1
ATOM 611 C CA . ARG A 1 80 ? 17.756 1.044 -24.707 1.00 93.94 80 ARG A CA 1
ATOM 612 C C . ARG A 1 80 ? 18.031 0.097 -25.871 1.00 93.94 80 ARG A C 1
ATOM 614 O O . ARG A 1 80 ? 18.387 0.585 -26.943 1.00 93.94 80 ARG A O 1
ATOM 621 N N . ALA A 1 81 ? 17.833 -1.206 -25.678 1.00 91.00 81 ALA A N 1
ATOM 622 C CA . ALA A 1 81 ? 17.998 -2.215 -26.721 1.00 91.00 81 ALA A CA 1
ATOM 623 C C . ALA A 1 81 ? 17.027 -1.988 -27.895 1.00 91.00 81 ALA A C 1
ATOM 625 O O . ALA A 1 81 ? 17.435 -2.040 -29.058 1.00 91.00 81 ALA A O 1
ATOM 626 N N . ALA A 1 82 ? 15.765 -1.655 -27.602 1.00 85.88 82 ALA A N 1
ATOM 627 C CA . ALA A 1 82 ? 14.763 -1.322 -28.613 1.00 85.88 82 ALA A CA 1
ATOM 628 C C . ALA A 1 82 ? 15.113 -0.033 -29.378 1.00 85.88 82 ALA A C 1
ATOM 630 O O . ALA A 1 82 ? 14.998 0.008 -30.599 1.00 85.88 82 ALA A O 1
ATOM 631 N N . ALA A 1 83 ? 15.619 0.998 -28.692 1.00 76.81 83 ALA A N 1
ATOM 632 C CA . ALA A 1 83 ? 16.046 2.244 -29.334 1.00 76.81 83 ALA A CA 1
ATOM 633 C C . ALA A 1 83 ? 17.267 2.061 -30.259 1.00 76.81 83 ALA A C 1
ATOM 635 O O . ALA A 1 83 ? 17.399 2.756 -31.268 1.00 76.81 83 ALA A O 1
ATOM 636 N N . THR A 1 84 ? 18.164 1.120 -29.945 1.00 62.16 84 THR A N 1
ATOM 637 C CA . THR A 1 84 ? 19.297 0.762 -30.817 1.00 62.16 84 THR A CA 1
ATOM 638 C C . THR A 1 84 ? 18.900 -0.094 -32.021 1.00 62.16 84 THR A C 1
ATOM 640 O O . THR A 1 84 ? 19.664 -0.164 -32.977 1.00 62.16 84 THR A O 1
ATOM 643 N N . ALA A 1 85 ? 17.705 -0.690 -32.022 1.00 61.47 85 ALA A N 1
ATOM 644 C CA . ALA A 1 85 ? 17.179 -1.499 -33.123 1.00 61.47 85 ALA A CA 1
ATOM 645 C C . ALA A 1 85 ? 16.471 -0.666 -34.214 1.00 61.47 85 ALA A C 1
ATOM 647 O O . ALA A 1 85 ? 15.664 -1.201 -34.974 1.00 61.47 85 ALA A O 1
ATOM 648 N N . THR A 1 86 ? 16.759 0.638 -34.310 1.00 57.34 86 THR A N 1
ATOM 649 C CA . THR A 1 86 ? 16.263 1.462 -35.422 1.00 57.34 86 THR A CA 1
ATOM 650 C C . THR A 1 86 ? 16.875 0.931 -36.729 1.00 57.34 86 THR A C 1
ATOM 652 O O . THR A 1 86 ? 18.104 0.907 -36.841 1.00 57.34 86 THR A O 1
ATOM 655 N N . PRO A 1 87 ? 16.069 0.464 -37.703 1.00 54.09 87 PRO A N 1
ATOM 656 C CA . PRO A 1 87 ? 16.582 -0.168 -38.909 1.00 54.09 87 PRO A CA 1
ATOM 657 C C . PRO A 1 87 ? 17.325 0.860 -39.760 1.00 54.09 87 PRO A C 1
ATOM 659 O O . PRO A 1 87 ? 16.868 1.991 -39.930 1.00 54.09 87 PRO A O 1
ATOM 662 N N . ALA A 1 88 ? 18.478 0.446 -40.289 1.00 56.44 88 ALA A N 1
ATOM 663 C CA . ALA A 1 88 ? 19.238 1.206 -41.266 1.00 56.44 88 ALA A CA 1
ATOM 664 C C . ALA A 1 88 ? 18.303 1.653 -42.397 1.00 56.44 88 ALA A C 1
ATOM 666 O O . ALA A 1 88 ? 17.731 0.822 -43.109 1.00 56.44 88 ALA A O 1
ATOM 667 N N . ALA A 1 89 ? 18.128 2.969 -42.529 1.00 52.03 89 ALA A N 1
ATOM 668 C CA . ALA A 1 89 ? 17.449 3.558 -43.665 1.00 52.03 89 ALA A CA 1
ATOM 669 C C . ALA A 1 89 ? 18.181 3.098 -44.930 1.00 52.03 89 ALA A C 1
ATOM 671 O O . ALA A 1 89 ? 19.337 3.440 -45.161 1.00 52.03 89 ALA A O 1
ATOM 672 N N . THR A 1 90 ? 17.505 2.253 -45.702 1.00 51.16 90 THR A N 1
ATOM 673 C CA . THR A 1 90 ? 17.886 1.929 -47.070 1.00 51.16 90 THR A CA 1
ATOM 674 C C . THR A 1 90 ? 17.551 3.155 -47.903 1.00 51.16 90 THR A C 1
ATOM 676 O O . THR A 1 90 ? 16.367 3.435 -48.059 1.00 51.16 90 THR A O 1
ATOM 679 N N . HIS A 1 91 ? 18.561 3.884 -48.379 1.00 41.66 91 HIS A N 1
ATOM 680 C CA . HIS A 1 91 ? 18.543 4.636 -49.636 1.00 41.66 91 HIS A CA 1
ATOM 681 C C . HIS A 1 91 ? 19.962 5.028 -50.043 1.00 41.66 91 HIS A C 1
ATOM 683 O O . HIS A 1 91 ? 20.701 5.551 -49.180 1.00 41.66 91 HIS A O 1
#